Protein AF-A0A3E0MNT2-F1 (afdb_monomer_lite)

Structure (mmCIF, N/CA/C/O backbone):
data_AF-A0A3E0MNT2-F1
#
_entry.id   AF-A0A3E0MNT2-F1
#
loop_
_atom_site.group_PDB
_atom_site.id
_atom_site.type_symbol
_atom_site.label_atom_id
_atom_site.label_alt_id
_atom_site.label_comp_id
_atom_site.label_asym_id
_atom_site.label_entity_id
_atom_site.label_seq_id
_atom_site.pdbx_PDB_ins_code
_atom_site.Cartn_x
_atom_site.Cartn_y
_atom_site.Cartn_z
_atom_site.occupancy
_atom_site.B_iso_or_equiv
_atom_site.auth_seq_id
_atom_site.auth_comp_id
_atom_site.auth_asym_id
_atom_site.auth_atom_id
_atom_site.pdbx_PDB_model_num
ATOM 1 N N . MET A 1 1 ? 9.298 -12.473 -19.528 1.00 62.41 1 MET A N 1
ATOM 2 C CA . MET A 1 1 ? 8.030 -11.810 -19.183 1.00 62.41 1 MET A CA 1
ATOM 3 C C . MET A 1 1 ? 7.905 -11.909 -17.690 1.00 62.41 1 MET A C 1
ATOM 5 O O . MET A 1 1 ? 7.958 -13.021 -17.172 1.00 62.41 1 MET A O 1
ATOM 9 N N . ALA A 1 2 ? 7.901 -10.767 -17.020 1.00 79.88 2 ALA A N 1
ATOM 10 C CA . ALA A 1 2 ? 7.777 -10.727 -15.579 1.00 79.88 2 ALA A CA 1
ATOM 11 C C . ALA A 1 2 ? 6.315 -10.449 -15.237 1.00 79.88 2 ALA A C 1
ATOM 13 O O . ALA A 1 2 ? 5.698 -9.573 -15.831 1.00 79.88 2 ALA A O 1
ATOM 14 N N . MET A 1 3 ? 5.745 -11.264 -14.358 1.00 89.94 3 MET A N 1
ATOM 15 C CA . MET A 1 3 ? 4.333 -11.181 -14.011 1.00 89.94 3 MET A CA 1
ATOM 16 C C . MET A 1 3 ? 4.177 -10.344 -12.747 1.00 89.94 3 MET A C 1
ATOM 18 O O . MET A 1 3 ? 4.876 -10.592 -11.759 1.00 89.94 3 MET A O 1
ATOM 22 N N . LEU A 1 4 ? 3.262 -9.375 -12.783 1.00 93.19 4 LEU A N 1
ATOM 23 C CA . LEU A 1 4 ? 2.926 -8.579 -11.612 1.00 93.19 4 LEU A CA 1
ATOM 24 C C . LEU A 1 4 ? 1.858 -9.271 -10.776 1.00 93.19 4 LEU A C 1
ATOM 26 O O . LEU A 1 4 ? 0.908 -9.879 -11.280 1.00 93.19 4 LEU A O 1
ATOM 30 N N . TYR A 1 5 ? 2.023 -9.130 -9.472 1.00 94.62 5 TYR A N 1
ATOM 31 C CA . TYR A 1 5 ? 1.142 -9.650 -8.451 1.00 94.62 5 TYR A CA 1
ATOM 32 C C . TYR A 1 5 ? 0.730 -8.519 -7.522 1.00 94.62 5 TYR A C 1
ATOM 34 O O . TYR A 1 5 ? 1.517 -7.632 -7.197 1.00 94.62 5 TYR A O 1
ATOM 42 N N . GLN A 1 6 ? -0.508 -8.576 -7.059 1.00 93.56 6 GLN A N 1
ATOM 43 C CA . GLN A 1 6 ? -0.985 -7.755 -5.966 1.00 93.56 6 GLN A CA 1
ATOM 44 C C . GLN A 1 6 ? -0.784 -8.498 -4.648 1.00 93.56 6 GLN A C 1
ATOM 46 O O . GLN A 1 6 ? -1.268 -9.619 -4.478 1.00 93.56 6 GLN A O 1
ATOM 51 N N . ASN A 1 7 ? -0.114 -7.852 -3.700 1.00 94.81 7 ASN A N 1
ATOM 52 C CA . ASN A 1 7 ? -0.031 -8.325 -2.326 1.00 94.81 7 ASN A CA 1
ATOM 53 C C . ASN A 1 7 ? -1.363 -8.044 -1.611 1.00 94.81 7 ASN A C 1
ATOM 55 O O . ASN A 1 7 ? -1.778 -6.893 -1.500 1.00 94.81 7 ASN A O 1
ATOM 59 N N . ARG A 1 8 ? -2.040 -9.077 -1.101 1.00 92.94 8 ARG A N 1
ATOM 60 C CA . ARG A 1 8 ? -3.328 -8.948 -0.392 1.00 92.94 8 ARG A CA 1
ATOM 61 C C . ARG A 1 8 ? -3.218 -8.197 0.932 1.00 92.94 8 ARG A C 1
ATOM 63 O O . ARG A 1 8 ? -4.182 -7.579 1.368 1.00 92.94 8 ARG A O 1
ATOM 70 N N . VAL A 1 9 ? -2.056 -8.252 1.577 1.00 93.38 9 VAL A N 1
ATOM 71 C CA . VAL A 1 9 ? -1.822 -7.665 2.900 1.00 93.38 9 VAL A CA 1
ATOM 72 C C . VAL A 1 9 ? -1.680 -6.148 2.808 1.00 93.38 9 VAL A C 1
ATOM 74 O O . VAL A 1 9 ? -2.239 -5.424 3.632 1.00 93.38 9 VAL A O 1
ATOM 77 N N . THR A 1 10 ? -0.930 -5.667 1.818 1.00 93.75 10 THR A N 1
ATOM 78 C CA . THR A 1 10 ? -0.602 -4.242 1.640 1.00 93.75 10 THR A CA 1
ATOM 79 C C . THR A 1 10 ? -1.415 -3.579 0.533 1.00 93.75 10 THR A C 1
ATOM 81 O O . THR A 1 10 ? -1.604 -2.368 0.525 1.00 93.75 10 THR A O 1
ATOM 84 N N . GLY A 1 11 ? -1.899 -4.359 -0.426 1.00 91.44 11 GLY A N 1
ATOM 85 C CA . GLY A 1 11 ? -2.444 -3.876 -1.685 1.00 91.44 11 GLY A CA 1
ATOM 86 C C . GLY A 1 11 ? -1.371 -3.568 -2.732 1.00 91.44 11 GLY A C 1
ATOM 87 O O . GLY A 1 11 ? -1.726 -3.480 -3.898 1.00 91.44 11 GLY A O 1
ATOM 88 N N . GLY A 1 12 ? -0.089 -3.433 -2.377 1.00 92.81 12 GLY A N 1
ATOM 89 C CA . GLY A 1 12 ? 0.980 -3.037 -3.307 1.00 92.81 12 GLY A CA 1
ATOM 90 C C . GLY A 1 12 ? 1.180 -4.007 -4.479 1.00 92.81 12 GLY A C 1
ATOM 91 O O . GLY A 1 12 ? 0.877 -5.199 -4.373 1.00 92.81 12 GLY A O 1
ATOM 92 N N . LEU A 1 13 ? 1.680 -3.482 -5.602 1.00 93.44 13 LEU A N 1
ATOM 93 C CA . LEU A 1 13 ? 2.072 -4.278 -6.767 1.00 93.44 13 LEU A CA 1
ATOM 94 C C . LEU A 1 13 ? 3.537 -4.688 -6.659 1.00 93.44 13 LEU A C 1
ATOM 96 O O . LEU A 1 13 ? 4.403 -3.860 -6.381 1.00 93.44 13 LEU A O 1
ATOM 100 N N . VAL A 1 14 ? 3.808 -5.959 -6.928 1.00 94.44 14 VAL A N 1
ATOM 101 C CA . VAL A 1 14 ? 5.152 -6.525 -6.897 1.00 94.44 14 VAL A CA 1
ATOM 102 C C . VAL A 1 14 ? 5.375 -7.478 -8.063 1.00 94.44 14 VAL A C 1
ATOM 104 O O . VAL A 1 14 ? 4.453 -8.120 -8.558 1.00 94.44 14 VAL A O 1
ATOM 107 N N . GLU A 1 15 ? 6.622 -7.604 -8.482 1.00 94.38 15 GLU A N 1
ATOM 108 C CA . GLU A 1 15 ? 7.079 -8.588 -9.452 1.00 94.38 15 GLU A CA 1
ATOM 109 C C . GLU A 1 15 ? 7.798 -9.721 -8.719 1.00 94.38 15 GLU A C 1
ATOM 111 O O . GLU A 1 15 ? 8.738 -9.474 -7.962 1.00 94.38 15 GLU A O 1
ATOM 116 N N . VAL A 1 16 ? 7.394 -10.969 -8.956 1.00 93.12 16 VAL A N 1
ATOM 117 C CA . VAL A 1 16 ? 8.085 -12.136 -8.391 1.00 93.12 16 VAL A CA 1
ATOM 118 C C . VAL A 1 16 ? 9.376 -12.383 -9.168 1.00 93.12 16 VAL A C 1
ATOM 120 O O . VAL A 1 16 ? 9.347 -12.586 -10.380 1.00 93.12 16 VAL A O 1
ATOM 123 N N . VAL A 1 17 ? 10.508 -12.408 -8.464 1.00 91.81 17 VAL A N 1
ATOM 124 C CA . VAL A 1 17 ? 11.836 -12.605 -9.068 1.00 91.81 17 VAL A CA 1
ATOM 125 C C . VAL A 1 17 ? 12.416 -13.990 -8.810 1.00 91.81 17 VAL A C 1
ATOM 127 O O . VAL A 1 17 ? 13.100 -14.537 -9.674 1.00 91.81 17 VAL A O 1
ATOM 130 N N . SER A 1 18 ? 12.151 -14.586 -7.647 1.00 91.94 18 SER A N 1
ATOM 131 C CA . SER A 1 18 ? 12.585 -15.952 -7.348 1.00 91.94 18 SER A CA 1
ATOM 132 C C . SER A 1 18 ? 11.779 -16.569 -6.212 1.00 91.94 18 SER A C 1
ATOM 134 O O . SER A 1 18 ? 11.188 -15.867 -5.398 1.00 91.94 18 SER A O 1
ATOM 136 N N . GLN A 1 19 ? 11.814 -17.894 -6.105 1.00 91.38 19 GLN A N 1
ATOM 137 C CA . GLN A 1 19 ? 11.340 -18.602 -4.919 1.00 91.38 19 GLN A CA 1
ATOM 138 C C . GLN A 1 19 ? 12.442 -18.628 -3.848 1.00 91.38 19 GLN A C 1
ATOM 140 O O . GLN A 1 19 ? 13.617 -18.816 -4.173 1.00 91.38 19 GLN A O 1
ATOM 145 N N . HIS A 1 20 ? 12.081 -18.425 -2.582 1.00 86.25 20 HIS A N 1
ATOM 146 C CA . HIS A 1 20 ? 12.997 -18.451 -1.443 1.00 86.25 20 HIS A CA 1
ATOM 147 C C . HIS A 1 20 ? 12.502 -19.445 -0.389 1.00 86.25 20 HIS A C 1
ATOM 149 O O . HIS A 1 20 ? 11.769 -19.089 0.522 1.00 86.25 20 HIS A O 1
ATOM 155 N N . GLY A 1 21 ? 12.917 -20.70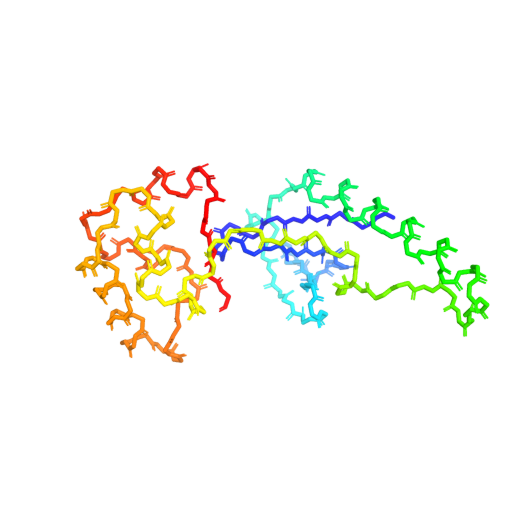5 -0.496 1.00 85.38 21 GLY A N 1
ATOM 156 C CA . GLY A 1 21 ? 12.408 -21.758 0.386 1.00 85.38 21 GLY A CA 1
ATOM 157 C C . GLY A 1 21 ? 10.977 -22.176 0.038 1.00 85.38 21 GLY A C 1
ATOM 158 O O . GLY A 1 21 ? 10.499 -21.951 -1.073 1.00 85.38 21 GLY A O 1
ATOM 159 N N . GLU A 1 22 ? 10.309 -22.845 0.973 1.00 89.44 22 GLU A N 1
ATOM 160 C CA . GLU A 1 22 ? 8.972 -23.399 0.751 1.00 89.44 22 GLU A CA 1
ATOM 161 C C . GLU A 1 22 ? 7.899 -22.324 0.967 1.00 89.44 22 GLU A C 1
ATOM 163 O O . GLU A 1 22 ? 7.806 -21.737 2.042 1.00 89.44 22 GLU A O 1
ATOM 168 N N . GLY A 1 23 ? 7.111 -22.040 -0.073 1.00 89.75 23 GLY A N 1
ATOM 169 C CA . GLY A 1 23 ? 5.963 -21.126 -0.014 1.00 89.75 23 GLY A CA 1
ATOM 170 C C . GLY A 1 23 ? 6.280 -19.629 0.099 1.00 89.75 23 GLY A C 1
ATOM 171 O O . GLY A 1 23 ? 5.350 -18.828 0.129 1.00 89.75 23 GLY A O 1
ATOM 172 N N . ILE A 1 24 ? 7.554 -19.226 0.136 1.00 93.19 24 ILE A N 1
ATOM 173 C CA . ILE A 1 24 ? 7.964 -17.815 0.200 1.00 93.19 24 ILE A CA 1
ATOM 174 C C . ILE A 1 24 ? 8.571 -17.400 -1.140 1.00 93.19 24 ILE A C 1
ATOM 176 O O . ILE A 1 24 ? 9.435 -18.078 -1.701 1.00 93.19 24 ILE A O 1
ATOM 180 N N . LEU A 1 25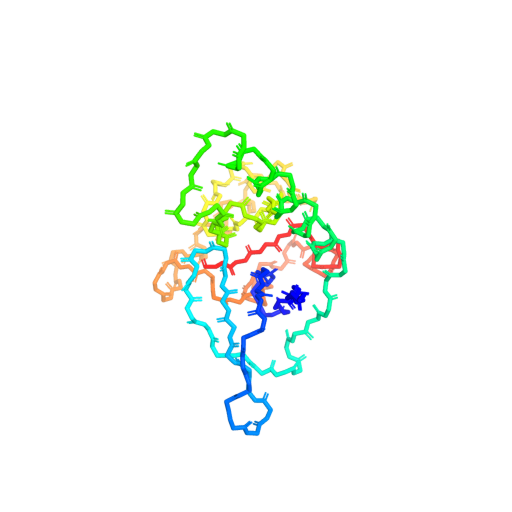 ? 8.136 -16.251 -1.644 1.00 94.44 25 LEU A N 1
ATOM 181 C CA . LEU A 1 25 ? 8.598 -15.650 -2.886 1.00 94.44 25 LEU A CA 1
ATOM 182 C C . LEU A 1 25 ? 9.365 -14.360 -2.594 1.00 94.44 25 LEU A C 1
ATOM 184 O O . LEU A 1 25 ? 8.939 -13.516 -1.804 1.00 94.44 25 LEU A O 1
ATOM 188 N N . MET A 1 26 ? 10.506 -14.207 -3.259 1.00 94.44 26 MET A N 1
ATOM 189 C CA . MET A 1 26 ? 11.241 -12.952 -3.328 1.00 94.44 26 MET A CA 1
ATOM 190 C C . MET A 1 26 ? 10.610 -12.094 -4.420 1.00 94.44 26 MET A C 1
ATOM 192 O O . MET A 1 26 ? 10.497 -12.523 -5.572 1.00 94.44 26 MET A O 1
ATOM 196 N N . CYS A 1 27 ? 10.203 -10.888 -4.047 1.00 93.75 27 CYS A N 1
ATOM 197 C CA . CYS A 1 27 ? 9.474 -9.961 -4.896 1.00 93.75 27 CYS A CA 1
ATOM 198 C C . CYS A 1 27 ? 10.159 -8.588 -4.912 1.00 93.75 27 CYS A C 1
ATOM 200 O O . CYS A 1 27 ? 10.805 -8.212 -3.935 1.00 93.75 27 CYS A O 1
ATOM 202 N N . LEU A 1 28 ? 10.003 -7.846 -6.008 1.00 93.44 28 LEU A N 1
ATOM 203 C CA . LEU A 1 28 ? 10.461 -6.463 -6.158 1.00 93.44 28 LEU A CA 1
ATOM 204 C C . LEU A 1 28 ? 9.275 -5.528 -6.402 1.00 93.44 28 LEU A C 1
ATOM 206 O O . LEU A 1 28 ? 8.371 -5.886 -7.154 1.00 93.44 28 LEU A O 1
ATOM 210 N N . ASP A 1 29 ? 9.289 -4.337 -5.812 1.00 91.19 29 ASP A N 1
ATOM 211 C CA . ASP A 1 29 ? 8.339 -3.269 -6.148 1.00 91.19 29 ASP A CA 1
ATOM 212 C C . ASP A 1 29 ? 8.848 -2.392 -7.316 1.00 91.19 29 ASP A C 1
ATOM 214 O O . ASP A 1 29 ? 9.885 -2.660 -7.934 1.00 91.19 29 ASP A O 1
ATOM 218 N N . ALA A 1 30 ? 8.126 -1.305 -7.605 1.00 88.94 30 ALA A N 1
ATOM 219 C CA . ALA A 1 30 ? 8.518 -0.327 -8.619 1.00 88.94 30 ALA A CA 1
ATOM 220 C C . ALA A 1 30 ? 9.847 0.390 -8.302 1.00 88.94 30 ALA A C 1
ATOM 222 O O . ALA A 1 30 ? 10.492 0.904 -9.214 1.00 88.94 30 ALA A O 1
ATOM 223 N N . ASN A 1 31 ? 10.267 0.448 -7.036 1.00 88.44 31 ASN A N 1
ATOM 224 C CA . ASN A 1 31 ? 11.520 1.071 -6.608 1.00 88.44 31 ASN A CA 1
ATOM 225 C C . ASN A 1 31 ? 12.685 0.075 -6.511 1.00 88.44 31 ASN A C 1
ATOM 227 O O . ASN A 1 31 ? 13.769 0.464 -6.083 1.00 88.44 31 ASN A O 1
ATOM 231 N N . GLU A 1 32 ? 12.479 -1.177 -6.931 1.00 87.31 32 GLU A N 1
ATOM 232 C CA . GLU A 1 32 ? 13.446 -2.272 -6.798 1.00 87.31 32 GLU A CA 1
ATOM 233 C C . GLU A 1 32 ? 13.764 -2.638 -5.336 1.00 87.31 32 GLU A C 1
ATOM 235 O O . GLU A 1 32 ? 14.798 -3.246 -5.046 1.00 87.31 32 GLU A O 1
ATOM 240 N N . GLU A 1 33 ? 12.863 -2.318 -4.405 1.00 90.75 33 GLU A N 1
ATOM 241 C CA . GLU A 1 33 ? 12.946 -2.774 -3.022 1.00 90.75 33 GLU A CA 1
ATOM 242 C C . GLU A 1 33 ? 12.531 -4.247 -2.918 1.00 90.75 33 GLU A C 1
ATOM 244 O O . GLU A 1 33 ? 11.558 -4.691 -3.532 1.00 90.75 33 GLU A O 1
ATOM 249 N N . VAL A 1 34 ? 13.290 -5.023 -2.136 1.00 92.56 34 VAL A N 1
ATOM 250 C CA . VAL A 1 34 ? 13.090 -6.471 -1.983 1.00 92.56 34 VAL A CA 1
ATOM 251 C C . VAL A 1 34 ? 12.115 -6.770 -0.854 1.00 92.56 34 VAL A C 1
ATOM 253 O O . VAL A 1 34 ? 12.340 -6.393 0.296 1.00 92.56 34 VAL A O 1
ATOM 256 N N . PHE A 1 35 ? 11.097 -7.567 -1.167 1.00 92.12 35 PHE A N 1
ATOM 257 C CA . PHE A 1 35 ? 10.128 -8.094 -0.215 1.00 92.12 35 PHE A CA 1
ATOM 258 C C . PHE A 1 35 ? 10.108 -9.622 -0.260 1.00 92.12 35 PHE A C 1
ATOM 260 O O . PHE A 1 35 ? 10.225 -10.229 -1.322 1.00 92.12 35 PHE A O 1
ATOM 267 N N . TYR A 1 36 ? 9.919 -10.246 0.901 1.00 93.75 36 TYR A N 1
ATOM 268 C CA . TYR A 1 36 ? 9.667 -11.681 1.017 1.00 93.75 36 TYR A CA 1
ATOM 269 C C . TYR A 1 36 ? 8.209 -11.870 1.414 1.00 93.75 36 TYR A C 1
ATOM 271 O O . TYR A 1 36 ? 7.800 -11.423 2.486 1.00 93.75 36 TYR A O 1
ATOM 279 N N . ILE A 1 37 ? 7.420 -12.466 0.525 1.00 94.19 37 ILE A N 1
ATOM 280 C CA . ILE A 1 37 ? 5.964 -12.570 0.667 1.00 94.19 37 ILE A CA 1
ATOM 281 C C . ILE A 1 37 ? 5.569 -14.034 0.491 1.00 94.19 37 ILE A C 1
ATOM 283 O O . ILE A 1 37 ? 6.155 -14.736 -0.334 1.00 94.19 37 ILE A O 1
ATOM 287 N N . ASN A 1 38 ? 4.593 -14.505 1.266 1.00 94.88 38 ASN A N 1
ATOM 288 C CA . ASN A 1 38 ? 4.058 -15.846 1.068 1.00 94.88 38 ASN A CA 1
ATOM 289 C C . ASN A 1 38 ? 3.311 -15.913 -0.266 1.00 94.88 38 ASN A C 1
ATOM 291 O O . ASN A 1 38 ? 2.585 -14.991 -0.632 1.00 94.88 38 ASN A O 1
ATOM 295 N N . GLU A 1 39 ? 3.437 -17.028 -0.974 1.00 93.94 39 GLU A N 1
ATOM 296 C CA . GLU A 1 39 ? 2.755 -17.246 -2.251 1.00 93.94 39 GLU A CA 1
ATOM 297 C C . GLU A 1 39 ? 1.226 -17.099 -2.130 1.00 93.94 39 GLU A C 1
ATOM 299 O O . GLU A 1 39 ? 0.584 -16.537 -3.013 1.00 93.94 39 GLU A O 1
ATOM 304 N N . GLU A 1 40 ? 0.644 -17.516 -1.001 1.00 94.81 40 GLU A N 1
ATOM 305 C CA . GLU A 1 40 ? -0.797 -17.406 -0.721 1.00 94.81 40 GLU A CA 1
ATOM 306 C C . GLU A 1 40 ? -1.310 -15.961 -0.585 1.00 94.81 40 GLU A C 1
ATOM 308 O O . GLU A 1 40 ? -2.495 -15.689 -0.814 1.00 94.81 40 GLU A O 1
ATOM 313 N N . ASP A 1 41 ? -0.416 -15.029 -0.248 1.00 94.38 41 ASP A N 1
ATOM 314 C CA . ASP A 1 41 ? -0.719 -13.607 -0.089 1.00 94.38 41 ASP A CA 1
ATOM 315 C C . ASP A 1 41 ? -0.630 -12.845 -1.423 1.00 94.38 41 ASP A C 1
ATOM 317 O O . ASP A 1 41 ? -0.898 -11.641 -1.466 1.00 94.38 41 ASP A O 1
ATOM 321 N N . LEU A 1 42 ? -0.275 -13.520 -2.521 1.00 94.19 42 LEU A N 1
ATOM 322 C CA . LEU A 1 42 ? -0.089 -12.918 -3.838 1.00 94.19 42 LEU A CA 1
ATOM 323 C C . LEU A 1 42 ? -1.217 -13.294 -4.799 1.00 94.19 42 LEU A C 1
ATOM 325 O O . LEU A 1 42 ? -1.634 -14.445 -4.915 1.00 94.19 42 LEU A O 1
ATOM 329 N N . VAL A 1 43 ? -1.715 -12.295 -5.528 1.00 94.06 43 VAL A N 1
ATOM 330 C CA . VAL A 1 43 ? -2.734 -12.477 -6.570 1.00 94.06 43 VAL A CA 1
ATOM 331 C C . VAL A 1 43 ? -2.188 -12.017 -7.909 1.00 94.06 43 VAL A C 1
ATOM 333 O O . VAL A 1 43 ? -1.808 -10.854 -8.015 1.00 94.06 43 VAL A O 1
ATOM 336 N N . PRO A 1 44 ? -2.188 -12.875 -8.942 1.00 94.25 44 PRO A N 1
ATOM 337 C CA . PRO A 1 44 ? -1.977 -12.468 -10.326 1.00 94.25 44 PRO A CA 1
ATOM 338 C C . PRO A 1 44 ? -2.716 -11.180 -10.703 1.00 94.25 44 PRO A C 1
ATOM 340 O O . PRO A 1 44 ? -3.944 -11.134 -10.624 1.00 94.25 44 PRO A O 1
ATOM 343 N N . HIS A 1 45 ? -1.993 -10.159 -11.165 1.00 91.62 45 HIS A N 1
ATOM 344 C CA . HIS A 1 45 ? -2.591 -8.906 -11.623 1.00 91.62 45 HIS A CA 1
ATOM 345 C C . HIS A 1 45 ? -2.333 -8.707 -13.123 1.00 91.62 45 HIS A C 1
ATOM 347 O O . HIS A 1 45 ? -1.370 -8.062 -13.545 1.00 91.62 45 HIS A O 1
ATOM 353 N N . LEU A 1 46 ? -3.221 -9.271 -13.947 1.00 89.81 46 LEU A N 1
ATOM 354 C CA . LEU A 1 46 ? -3.053 -9.321 -15.405 1.00 89.81 46 LEU A CA 1
ATOM 355 C C . LEU A 1 46 ? -3.046 -7.934 -16.055 1.00 89.81 46 LEU A C 1
ATOM 357 O O . LEU A 1 46 ? -2.178 -7.674 -16.879 1.00 89.81 46 LEU A O 1
ATOM 361 N N . ASP A 1 47 ? -3.937 -7.029 -15.645 1.00 88.81 47 ASP A N 1
ATOM 362 C CA . ASP A 1 47 ? -4.030 -5.695 -16.262 1.00 88.81 47 ASP A CA 1
ATOM 363 C C . ASP A 1 47 ? -2.730 -4.895 -16.082 1.00 88.81 47 ASP A C 1
ATOM 365 O O . ASP A 1 47 ? -2.150 -4.403 -17.048 1.00 88.81 47 ASP A O 1
ATOM 369 N N . ALA A 1 48 ? -2.218 -4.857 -14.848 1.00 89.44 48 ALA A N 1
ATOM 370 C CA . ALA A 1 48 ? -0.919 -4.288 -14.503 1.00 89.44 48 ALA A CA 1
ATOM 371 C C . ALA A 1 48 ? 0.237 -4.946 -15.278 1.00 89.44 48 ALA A C 1
ATOM 373 O O . ALA A 1 48 ? 1.139 -4.249 -15.735 1.00 89.44 48 ALA A O 1
ATOM 374 N N . THR A 1 49 ? 0.201 -6.271 -15.458 1.00 89.94 49 THR A N 1
ATOM 375 C CA . THR A 1 49 ? 1.224 -7.004 -16.224 1.00 89.94 49 THR A CA 1
ATOM 376 C C . THR A 1 49 ? 1.229 -6.571 -17.693 1.00 89.94 49 THR A C 1
ATOM 378 O O . THR A 1 49 ? 2.277 -6.227 -18.231 1.00 89.94 49 THR A O 1
ATOM 381 N N . VAL A 1 50 ? 0.056 -6.506 -18.332 1.00 90.50 50 VAL A N 1
ATOM 382 C CA . VAL A 1 50 ? -0.080 -6.061 -19.731 1.00 90.50 50 VAL A CA 1
ATOM 383 C C . VAL A 1 50 ? 0.379 -4.610 -19.898 1.00 90.50 50 VAL A C 1
ATOM 385 O O . VAL A 1 50 ? 1.019 -4.260 -20.892 1.00 90.50 50 VAL A O 1
ATOM 388 N N . GLU A 1 51 ? 0.076 -3.746 -18.929 1.00 89.56 51 GLU A N 1
ATOM 389 C CA . GLU A 1 51 ? 0.533 -2.360 -18.958 1.00 89.56 51 GLU A CA 1
ATOM 390 C C . GLU A 1 51 ? 2.053 -2.236 -18.789 1.00 89.56 51 GLU A C 1
ATOM 392 O O . GLU A 1 51 ? 2.672 -1.458 -19.521 1.00 89.56 51 GLU A O 1
ATOM 397 N N . GLN A 1 52 ? 2.664 -3.031 -17.903 1.00 90.00 52 GLN A N 1
ATOM 398 C CA . GLN A 1 52 ? 4.118 -3.069 -17.750 1.00 90.00 52 GLN A CA 1
ATOM 399 C C . GLN A 1 52 ? 4.805 -3.478 -19.054 1.00 90.00 52 GLN A C 1
ATOM 401 O O . GLN A 1 52 ? 5.743 -2.812 -19.490 1.00 90.00 52 GLN A O 1
ATOM 406 N N . GLU A 1 53 ? 4.310 -4.528 -19.710 1.00 89.31 53 GLU A N 1
ATOM 407 C CA . GLU A 1 53 ? 4.842 -4.992 -20.994 1.00 89.31 53 GLU A CA 1
ATOM 408 C C . GLU A 1 53 ? 4.743 -3.904 -22.069 1.00 89.31 53 GLU A C 1
ATOM 410 O O . GLU A 1 53 ? 5.703 -3.642 -22.798 1.00 89.31 53 GLU A O 1
ATOM 415 N N . ARG A 1 54 ? 3.601 -3.210 -22.141 1.00 89.81 54 ARG A N 1
ATOM 416 C CA . ARG A 1 54 ? 3.411 -2.092 -23.073 1.00 89.81 54 ARG A CA 1
ATOM 417 C C . ARG A 1 54 ? 4.408 -0.963 -22.810 1.00 89.81 54 ARG A C 1
ATOM 419 O O . ARG A 1 54 ? 4.963 -0.411 -23.763 1.00 89.81 54 ARG A O 1
ATOM 426 N N . ASN A 1 55 ? 4.628 -0.611 -21.544 1.00 90.12 55 ASN A N 1
ATOM 427 C CA . ASN A 1 55 ? 5.604 0.406 -21.162 1.00 90.12 55 ASN A CA 1
ATOM 428 C C . ASN A 1 55 ? 7.022 -0.039 -21.539 1.00 90.12 55 ASN A C 1
ATOM 430 O O . ASN A 1 55 ? 7.739 0.718 -22.188 1.00 90.12 55 ASN A O 1
ATOM 434 N N . GLU A 1 56 ? 7.409 -1.275 -21.221 1.00 87.81 56 GLU A N 1
ATOM 435 C CA . GLU A 1 56 ? 8.731 -1.816 -21.547 1.00 87.81 56 GLU A CA 1
ATOM 436 C C . GLU A 1 56 ? 9.022 -1.757 -23.049 1.00 87.81 56 GLU A C 1
ATOM 438 O O . GLU A 1 56 ? 10.089 -1.281 -23.443 1.00 87.81 56 GLU A O 1
ATOM 443 N N . VAL A 1 57 ? 8.070 -2.170 -23.893 1.00 88.81 57 VAL A N 1
ATOM 444 C CA . VAL A 1 57 ? 8.217 -2.109 -25.355 1.00 88.81 57 VAL A CA 1
ATOM 445 C C . VAL A 1 57 ? 8.422 -0.668 -25.815 1.00 88.81 57 VAL A C 1
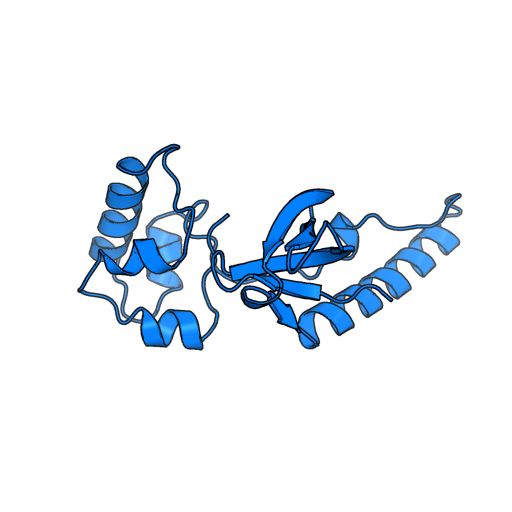ATOM 447 O O . VAL A 1 57 ? 9.424 -0.379 -26.470 1.00 88.81 57 VAL A O 1
ATOM 450 N N . ARG A 1 58 ? 7.524 0.243 -25.420 1.00 91.12 58 ARG A N 1
ATOM 451 C CA . ARG A 1 58 ? 7.573 1.650 -25.838 1.00 91.12 58 ARG A CA 1
ATOM 452 C C . ARG A 1 58 ? 8.880 2.325 -25.417 1.00 91.12 58 ARG A C 1
ATOM 454 O O . ARG A 1 58 ? 9.565 2.904 -26.251 1.00 91.12 58 ARG A O 1
ATOM 461 N N . LEU A 1 59 ? 9.256 2.221 -24.140 1.00 88.00 59 LEU A N 1
ATOM 462 C CA . LEU A 1 59 ? 10.480 2.852 -23.641 1.00 88.00 59 LEU A CA 1
ATOM 463 C C . LEU A 1 59 ? 11.741 2.236 -24.257 1.00 88.00 59 LEU A C 1
ATOM 465 O O . LEU A 1 59 ? 12.714 2.941 -24.506 1.00 88.00 59 LEU A O 1
ATOM 469 N N . THR A 1 60 ? 11.741 0.929 -24.527 1.00 86.81 60 THR A N 1
ATOM 470 C CA . THR A 1 60 ? 12.869 0.278 -25.205 1.00 86.81 60 THR A CA 1
ATOM 471 C C . THR A 1 60 ? 13.049 0.807 -26.630 1.00 86.81 60 THR A C 1
ATOM 473 O O . THR A 1 60 ? 14.184 0.960 -27.085 1.00 86.81 60 THR A O 1
ATOM 476 N N . GLU A 1 61 ? 11.960 1.071 -27.355 1.00 88.94 61 GLU A N 1
ATOM 477 C CA . GLU A 1 61 ? 12.003 1.675 -28.692 1.00 88.94 61 GLU A CA 1
ATOM 478 C C . GLU A 1 61 ? 12.505 3.122 -28.650 1.00 88.94 61 GLU A C 1
ATOM 480 O O . GLU A 1 61 ? 13.413 3.463 -29.414 1.00 88.94 61 GLU A O 1
ATOM 485 N N . ASP A 1 62 ? 12.005 3.922 -27.706 1.00 88.31 62 ASP A N 1
ATOM 486 C CA . ASP A 1 62 ? 12.434 5.310 -27.495 1.00 88.31 62 ASP A CA 1
ATOM 487 C C . ASP A 1 62 ? 13.947 5.377 -27.184 1.00 88.31 62 ASP A C 1
ATOM 489 O O . ASP A 1 62 ? 14.708 6.057 -27.875 1.00 88.31 62 ASP A O 1
ATOM 493 N N . LEU A 1 63 ? 14.431 4.564 -26.236 1.00 88.00 63 LEU A N 1
ATOM 494 C CA . LEU A 1 63 ? 15.853 4.492 -25.867 1.00 88.00 63 LEU A CA 1
ATOM 495 C C . LEU A 1 63 ? 16.752 4.037 -27.027 1.00 88.00 63 LEU A C 1
ATOM 497 O O . LEU A 1 63 ? 17.894 4.490 -27.157 1.00 88.00 63 LEU A O 1
ATOM 501 N N . LYS A 1 64 ? 16.263 3.129 -27.883 1.00 88.25 64 LYS A N 1
ATOM 502 C CA . LYS A 1 64 ? 16.987 2.715 -29.096 1.00 88.25 64 LYS A CA 1
ATOM 503 C C . LYS A 1 64 ? 17.087 3.860 -30.099 1.00 88.25 64 LYS A C 1
ATOM 505 O O . LYS A 1 64 ? 18.151 4.024 -30.695 1.00 88.25 64 LYS A O 1
ATOM 510 N N . ALA A 1 65 ? 16.015 4.632 -30.282 1.00 89.25 65 ALA A N 1
ATOM 511 C CA . ALA A 1 65 ? 16.002 5.792 -31.169 1.00 89.25 65 ALA A CA 1
ATOM 512 C C . ALA A 1 65 ? 16.957 6.897 -30.683 1.00 89.25 65 ALA A C 1
ATOM 514 O O . ALA A 1 65 ? 17.637 7.523 -31.494 1.00 89.25 65 ALA A O 1
ATOM 515 N N . GLU A 1 66 ? 17.080 7.071 -29.366 1.00 88.56 66 GLU A N 1
ATOM 516 C CA . GLU A 1 66 ? 18.018 8.005 -28.725 1.00 88.56 66 GLU A CA 1
ATOM 517 C C . GLU A 1 66 ? 19.474 7.501 -28.695 1.00 88.56 66 GLU A C 1
ATOM 519 O O . GLU A 1 66 ? 20.395 8.242 -28.346 1.00 88.56 66 GLU A O 1
ATOM 524 N N . GLY A 1 67 ? 19.717 6.248 -29.092 1.00 86.00 67 GLY A N 1
ATOM 525 C CA . GLY A 1 67 ? 21.056 5.665 -29.183 1.00 86.00 67 GLY A CA 1
ATOM 526 C C . GLY A 1 67 ? 21.636 5.151 -27.859 1.00 86.00 67 GLY A C 1
ATOM 527 O O . GLY A 1 67 ? 22.850 4.928 -27.782 1.00 86.00 67 GLY A O 1
ATOM 528 N N . ALA A 1 68 ? 20.810 4.926 -26.831 1.00 82.25 68 ALA A N 1
ATOM 529 C CA . ALA A 1 68 ? 21.242 4.404 -25.534 1.00 82.25 68 ALA A CA 1
ATOM 530 C C . ALA A 1 68 ? 21.804 2.967 -25.628 1.00 82.25 68 ALA A C 1
ATOM 532 O O . ALA A 1 68 ? 21.312 2.122 -26.383 1.00 82.25 68 ALA A O 1
ATOM 533 N N . LYS A 1 69 ? 22.845 2.660 -24.836 1.00 80.38 69 LYS A N 1
ATOM 534 C CA . LYS A 1 69 ? 23.467 1.323 -24.758 1.00 80.38 69 LYS A CA 1
ATOM 535 C C . LYS A 1 69 ? 23.827 0.959 -23.304 1.00 80.38 69 LYS A C 1
ATOM 537 O O . LYS A 1 69 ? 24.752 1.566 -22.771 1.00 80.38 69 LYS A O 1
ATOM 542 N N . PRO A 1 70 ? 23.189 -0.057 -22.689 1.00 75.69 70 PRO A N 1
ATOM 543 C CA . PRO A 1 70 ? 22.057 -0.829 -23.205 1.00 75.69 70 PRO A CA 1
ATOM 544 C C . PRO A 1 70 ? 20.758 -0.007 -23.196 1.00 75.69 70 PRO A C 1
ATOM 546 O O . PRO A 1 70 ? 20.482 0.714 -22.246 1.00 75.69 70 PRO A O 1
ATOM 549 N N . ALA A 1 71 ? 19.935 -0.155 -24.233 1.00 78.62 71 ALA A N 1
ATOM 550 C CA . ALA A 1 71 ? 18.587 0.412 -24.276 1.00 78.62 71 ALA A CA 1
ATOM 551 C C . ALA A 1 71 ? 17.624 -0.474 -23.470 1.00 78.62 71 ALA A C 1
ATOM 553 O O . ALA A 1 71 ? 16.866 -1.252 -24.049 1.00 78.62 71 ALA A O 1
ATOM 554 N N . LYS A 1 72 ? 17.729 -0.439 -22.138 1.00 82.25 72 LYS A N 1
ATOM 555 C CA . LYS A 1 72 ? 16.806 -1.133 -21.233 1.00 82.25 72 LYS A CA 1
ATOM 556 C C . LYS A 1 72 ? 16.236 -0.143 -20.217 1.00 82.25 72 LYS A C 1
ATOM 558 O O . LYS A 1 72 ? 17.037 0.458 -19.501 1.00 82.25 72 LYS A O 1
ATOM 563 N N . PRO A 1 73 ? 14.905 0.014 -20.148 1.00 82.06 73 PRO A N 1
ATOM 564 C CA . PRO A 1 73 ? 14.278 0.823 -19.116 1.00 82.06 73 PRO A CA 1
ATOM 565 C C . PRO A 1 73 ? 14.388 0.142 -17.748 1.00 82.06 73 PRO A C 1
ATOM 567 O O . PRO A 1 73 ? 14.537 -1.079 -17.645 1.00 82.06 73 PRO A O 1
ATOM 570 N N . THR A 1 74 ? 14.317 0.940 -16.691 1.00 84.88 74 THR A N 1
ATOM 571 C CA . THR A 1 74 ? 14.301 0.457 -15.306 1.00 84.88 74 THR A CA 1
ATOM 572 C C . THR A 1 74 ? 12.912 -0.049 -14.906 1.00 84.88 74 THR A C 1
ATOM 574 O O . THR A 1 74 ? 11.899 0.274 -15.535 1.00 84.88 74 THR A O 1
ATOM 577 N N . LYS A 1 75 ? 12.825 -0.825 -13.817 1.00 81.69 75 LYS A N 1
ATOM 578 C CA . LYS A 1 75 ? 11.530 -1.280 -13.275 1.00 81.69 75 LYS A CA 1
ATOM 579 C C . LYS A 1 75 ? 10.618 -0.114 -12.915 1.00 81.69 75 LYS A C 1
ATOM 581 O O . LYS A 1 75 ? 9.446 -0.119 -13.268 1.00 81.69 75 LYS A O 1
ATOM 586 N N . LYS A 1 76 ? 11.189 0.935 -12.331 1.00 83.56 76 LYS A N 1
ATOM 587 C CA . LYS A 1 76 ? 10.480 2.169 -11.990 1.00 83.56 76 LYS A CA 1
ATOM 588 C C . LYS A 1 76 ? 9.781 2.831 -13.175 1.00 83.56 76 LYS A C 1
ATOM 590 O O . LYS A 1 76 ? 8.734 3.442 -13.003 1.00 83.56 76 LYS A O 1
ATOM 595 N N . GLU A 1 77 ? 10.363 2.726 -14.365 1.00 84.62 77 GLU A N 1
ATOM 596 C CA . GLU A 1 77 ? 9.816 3.324 -15.586 1.00 84.62 77 GLU A CA 1
ATOM 597 C C . GLU A 1 77 ? 8.817 2.413 -16.306 1.00 84.62 77 GLU A C 1
ATOM 599 O O . GLU A 1 77 ? 8.013 2.888 -17.108 1.00 84.62 77 GLU A O 1
ATOM 604 N N . THR A 1 78 ? 8.881 1.106 -16.049 1.00 87.62 78 THR A N 1
ATOM 605 C CA . THR A 1 78 ? 8.019 0.116 -16.703 1.00 87.62 78 THR A CA 1
ATOM 606 C C . THR A 1 78 ? 6.789 -0.218 -15.877 1.00 87.62 78 THR A C 1
ATOM 608 O O . THR A 1 78 ? 5.729 -0.424 -16.465 1.00 87.62 78 THR A O 1
ATOM 611 N N . PHE A 1 79 ? 6.889 -0.231 -14.544 1.00 89.62 79 PHE A N 1
ATOM 612 C CA . PHE A 1 79 ? 5.756 -0.504 -13.664 1.00 89.62 79 PHE A CA 1
ATOM 613 C C . PHE A 1 79 ? 4.577 0.435 -13.970 1.00 89.62 79 PHE A C 1
ATOM 615 O O . PHE A 1 79 ? 4.776 1.631 -14.210 1.00 89.62 79 PHE A O 1
ATOM 622 N N . PRO A 1 80 ? 3.339 -0.085 -13.967 1.00 88.81 80 PRO A N 1
ATOM 623 C CA . PRO A 1 80 ? 2.158 0.736 -14.172 1.00 88.81 80 PRO A CA 1
ATOM 624 C C . PRO A 1 80 ? 2.010 1.754 -13.042 1.00 88.81 80 PRO A C 1
ATOM 626 O O . PRO A 1 80 ? 2.372 1.501 -11.890 1.00 88.81 80 PRO A O 1
ATOM 629 N N . ILE A 1 81 ? 1.447 2.915 -13.375 1.00 85.50 81 ILE A N 1
ATOM 630 C CA . ILE A 1 81 ? 1.158 3.942 -12.378 1.00 85.50 81 ILE A CA 1
ATOM 631 C C . ILE A 1 81 ? 0.013 3.438 -11.506 1.00 85.50 81 ILE A C 1
ATOM 633 O O . ILE A 1 81 ? -1.125 3.316 -11.956 1.00 85.50 81 ILE A O 1
ATOM 637 N N . ASP A 1 82 ? 0.314 3.187 -10.238 1.00 84.56 82 ASP A N 1
ATOM 638 C CA . ASP A 1 82 ? -0.704 2.823 -9.267 1.00 84.56 82 ASP A CA 1
ATOM 639 C C . ASP A 1 82 ? -1.550 4.050 -8.904 1.00 84.56 82 ASP A C 1
ATOM 641 O O . ASP A 1 82 ? -1.090 4.977 -8.234 1.00 84.56 82 ASP A O 1
ATOM 645 N N . THR A 1 83 ? -2.793 4.061 -9.381 1.00 87.12 83 THR A N 1
ATOM 646 C CA . THR A 1 83 ? -3.744 5.164 -9.181 1.00 87.12 83 THR A CA 1
ATOM 647 C C . THR A 1 83 ? -4.491 5.083 -7.850 1.00 87.12 83 THR A C 1
ATOM 649 O O . THR A 1 83 ? -5.210 6.019 -7.492 1.00 87.12 83 THR A O 1
ATOM 652 N N . ARG A 1 84 ? -4.314 3.992 -7.094 1.00 91.69 84 ARG A N 1
ATOM 653 C CA . ARG A 1 84 ? -4.964 3.782 -5.799 1.00 91.69 84 ARG A CA 1
ATOM 654 C C . ARG A 1 84 ? -4.380 4.701 -4.741 1.00 91.69 84 ARG A C 1
ATOM 656 O O . ARG A 1 84 ? -3.199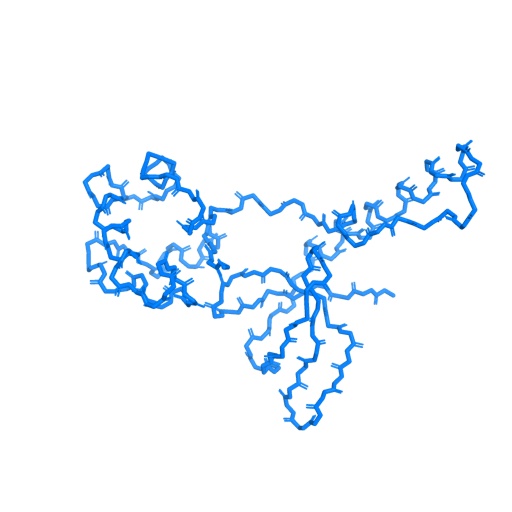 5.059 -4.760 1.00 91.69 84 ARG A O 1
ATOM 663 N N . VAL A 1 85 ? -5.199 5.041 -3.753 1.00 94.31 85 VAL A N 1
ATOM 664 C CA . VAL A 1 85 ? -4.763 5.913 -2.664 1.00 94.31 85 VAL A CA 1
ATOM 665 C C . VAL A 1 85 ? -3.857 5.148 -1.710 1.00 94.31 85 VAL A C 1
ATOM 667 O O . VAL A 1 85 ? -4.296 4.233 -1.012 1.00 94.31 85 VAL A O 1
ATOM 670 N N . ASN A 1 86 ? -2.592 5.568 -1.632 1.00 94.75 86 ASN A N 1
ATOM 671 C CA . ASN A 1 86 ? -1.706 5.154 -0.550 1.00 94.75 86 ASN A CA 1
ATOM 672 C C . ASN A 1 86 ? -2.077 5.918 0.727 1.00 94.75 86 ASN A C 1
ATOM 674 O O . ASN A 1 86 ? -1.784 7.110 0.851 1.00 94.75 86 ASN A O 1
ATOM 678 N N . ILE A 1 87 ? -2.702 5.232 1.686 1.00 96.69 87 ILE A N 1
ATOM 679 C CA . ILE A 1 87 ? -3.190 5.846 2.930 1.00 96.69 87 ILE A CA 1
ATOM 680 C C . ILE A 1 87 ? -2.048 6.448 3.762 1.00 96.69 87 ILE A C 1
ATOM 682 O O . ILE A 1 87 ? -2.231 7.488 4.401 1.00 96.69 87 ILE A O 1
ATOM 686 N N . ASN A 1 88 ? -0.856 5.844 3.722 1.00 95.88 88 ASN A N 1
ATOM 687 C CA . ASN A 1 88 ? 0.289 6.322 4.494 1.00 95.88 88 ASN A CA 1
ATOM 688 C C . ASN A 1 88 ? 0.792 7.679 3.988 1.00 95.88 88 ASN A C 1
ATOM 690 O O . ASN A 1 88 ? 1.143 8.543 4.796 1.00 95.88 88 ASN A O 1
ATOM 694 N N . MET A 1 89 ? 0.766 7.886 2.668 1.00 94.94 89 MET A N 1
ATOM 695 C CA . MET A 1 89 ? 1.245 9.109 2.013 1.00 94.94 89 MET A CA 1
ATOM 696 C C . MET A 1 89 ? 0.153 10.170 1.831 1.00 94.94 89 MET A C 1
ATOM 698 O O . MET A 1 89 ? 0.449 11.363 1.786 1.00 94.94 89 MET A O 1
ATOM 702 N N . ALA A 1 90 ? -1.109 9.758 1.721 1.00 96.62 90 ALA A N 1
ATOM 703 C CA . ALA A 1 90 ? -2.215 10.669 1.477 1.00 96.62 90 ALA A CA 1
ATOM 704 C C . ALA A 1 90 ? -2.515 11.563 2.692 1.00 96.62 90 ALA A C 1
ATOM 706 O O . ALA A 1 90 ? -2.434 11.163 3.861 1.00 96.62 90 ALA A O 1
ATOM 707 N N . SER A 1 91 ? -2.914 12.800 2.400 1.00 97.25 91 SER A N 1
ATOM 708 C CA . SER A 1 91 ? -3.503 13.707 3.384 1.00 97.25 91 SER A CA 1
ATOM 709 C C . SER A 1 91 ? -4.932 13.287 3.741 1.00 97.25 91 SER A C 1
ATOM 711 O O . SER A 1 91 ? -5.627 12.653 2.947 1.00 97.25 91 SER A O 1
ATOM 713 N N . ALA A 1 92 ? -5.432 13.727 4.900 1.00 97.56 92 ALA A N 1
ATOM 714 C CA . ALA A 1 92 ? -6.823 13.479 5.296 1.00 97.56 92 ALA A CA 1
ATOM 715 C C . ALA A 1 92 ? -7.840 14.001 4.260 1.00 97.56 92 ALA A C 1
ATOM 717 O O . ALA A 1 92 ? -8.904 13.416 4.086 1.00 97.56 92 ALA A O 1
ATOM 718 N N . ARG A 1 93 ? -7.520 15.090 3.546 1.00 97.25 93 ARG A N 1
ATOM 719 C CA . ARG A 1 93 ? -8.395 15.612 2.489 1.00 97.25 93 ARG A CA 1
ATOM 720 C C . ARG A 1 93 ? -8.449 14.665 1.291 1.00 97.25 93 ARG A C 1
ATOM 722 O O . ARG A 1 93 ? -9.541 14.332 0.857 1.00 97.25 93 ARG A O 1
ATOM 729 N N . GLN A 1 94 ? -7.293 14.197 0.821 1.00 97.44 94 GLN A N 1
ATOM 730 C CA . GLN A 1 94 ? -7.214 13.234 -0.282 1.00 97.44 94 GLN A CA 1
ATOM 731 C C . GLN A 1 94 ? -7.917 11.917 0.063 1.00 97.44 94 GLN A C 1
ATOM 733 O O . GLN A 1 94 ? -8.631 11.380 -0.772 1.00 97.44 94 GLN A O 1
ATOM 738 N N . ILE A 1 95 ? -7.771 11.431 1.301 1.00 97.25 95 ILE A N 1
ATOM 739 C CA . ILE A 1 95 ? -8.478 10.233 1.775 1.00 97.25 95 ILE A CA 1
ATOM 740 C C . ILE A 1 95 ? -9.997 10.453 1.732 1.00 97.25 95 ILE A C 1
ATOM 742 O O . ILE A 1 95 ? -10.719 9.619 1.199 1.00 97.25 95 ILE A O 1
ATOM 746 N N . ALA A 1 96 ? -10.491 11.580 2.253 1.00 97.06 96 ALA A N 1
ATOM 747 C CA . ALA A 1 96 ? -11.926 11.874 2.253 1.00 97.06 96 ALA A CA 1
ATOM 748 C C . ALA A 1 96 ? -12.515 12.065 0.845 1.00 97.06 96 ALA A C 1
ATOM 750 O O . ALA A 1 96 ? -13.690 11.793 0.629 1.00 97.06 96 ALA A O 1
ATOM 751 N N . ASP A 1 97 ? -11.718 12.564 -0.100 1.00 96.25 97 ASP A N 1
ATOM 752 C CA . ASP A 1 97 ? -12.170 12.787 -1.476 1.00 96.25 97 ASP A CA 1
ATOM 753 C C . ASP A 1 97 ? -12.194 11.490 -2.299 1.00 96.25 97 ASP A C 1
ATOM 755 O O . ASP A 1 97 ? -12.955 11.395 -3.259 1.00 96.25 97 ASP A O 1
ATOM 759 N N . ALA A 1 98 ? -11.380 10.499 -1.930 1.00 95.00 98 ALA A N 1
ATOM 760 C CA . ALA A 1 98 ? -11.228 9.261 -2.686 1.00 95.00 98 ALA A CA 1
ATOM 761 C C . ALA A 1 98 ? -12.019 8.073 -2.125 1.00 95.00 98 ALA A C 1
ATOM 763 O O . ALA A 1 98 ? -12.443 7.219 -2.899 1.00 95.00 98 ALA A O 1
ATOM 764 N N . LEU A 1 99 ? -12.194 7.978 -0.802 1.00 95.25 99 LEU A N 1
ATOM 765 C CA . LEU A 1 99 ? -12.834 6.816 -0.185 1.00 95.25 99 LEU A CA 1
ATOM 766 C C . LEU A 1 99 ? -14.353 7.042 -0.051 1.00 95.25 99 LEU A C 1
ATOM 768 O O . LEU A 1 99 ? -14.774 7.975 0.645 1.00 95.25 99 LEU A O 1
ATOM 772 N N . PRO A 1 100 ? -15.197 6.179 -0.648 1.00 93.31 100 PRO A N 1
ATOM 773 C CA . PRO A 1 100 ? -16.643 6.291 -0.528 1.00 93.31 100 PRO A CA 1
ATOM 774 C C . PRO A 1 100 ? -17.073 6.157 0.940 1.00 93.31 100 PRO A C 1
ATOM 776 O O . PRO A 1 100 ? -16.543 5.354 1.705 1.00 93.31 100 PRO A O 1
ATOM 779 N N . GLY A 1 101 ? -18.012 7.003 1.369 1.00 91.44 101 GLY A N 1
ATOM 780 C CA . GLY A 1 101 ? -18.505 7.018 2.752 1.00 91.44 101 GLY A CA 1
ATOM 781 C C . GLY A 1 101 ? -17.538 7.606 3.795 1.00 91.44 101 GLY A C 1
ATOM 782 O O . GLY A 1 101 ? -17.922 7.758 4.958 1.00 91.44 101 GLY A O 1
ATOM 783 N N . VAL A 1 102 ? -16.318 8.006 3.415 1.00 96.00 102 VAL A N 1
ATOM 784 C CA . VAL A 1 102 ? -15.332 8.594 4.333 1.00 96.00 102 VAL A CA 1
ATOM 785 C C . VAL A 1 102 ? -15.371 10.119 4.267 1.00 96.00 102 VAL A C 1
ATOM 787 O O . VAL A 1 102 ? -14.837 10.753 3.368 1.00 96.00 102 VAL A O 1
ATOM 790 N N . GLY A 1 103 ? -15.973 10.748 5.277 1.00 96.19 103 GLY A N 1
ATOM 791 C CA . GLY A 1 103 ? -15.917 12.203 5.440 1.00 96.19 103 GLY A CA 1
ATOM 792 C C . GLY A 1 103 ? -14.598 12.694 6.053 1.00 96.19 103 GLY A C 1
ATOM 793 O O . GLY A 1 103 ? -13.848 11.933 6.664 1.00 96.19 103 GLY A O 1
ATOM 794 N N . LEU A 1 104 ? -14.359 14.011 6.005 1.00 97.19 104 LEU A N 1
ATOM 795 C CA . LEU A 1 104 ? -13.127 14.633 6.521 1.00 97.19 104 LEU A CA 1
ATOM 796 C C . LEU A 1 104 ? -12.853 14.340 8.006 1.00 97.19 104 LEU A C 1
ATOM 798 O O . LEU A 1 104 ? -11.700 14.289 8.421 1.00 97.19 104 LEU A O 1
ATOM 802 N N . LYS A 1 105 ? -13.898 14.156 8.823 1.00 96.88 105 LYS A N 1
ATOM 803 C CA . LYS A 1 105 ? -13.738 13.747 10.226 1.00 96.88 105 LYS A CA 1
ATOM 804 C C . LYS A 1 105 ? -13.122 12.349 10.322 1.00 96.88 105 LYS A C 1
ATOM 806 O O . LYS A 1 105 ? -12.083 12.197 10.944 1.00 96.88 105 LYS A O 1
ATOM 811 N N . THR A 1 106 ? -13.717 11.371 9.646 1.00 97.38 106 THR A N 1
ATOM 812 C CA . THR A 1 106 ? -13.229 9.989 9.635 1.00 97.38 106 THR A CA 1
ATOM 813 C C . THR A 1 106 ? -11.842 9.884 8.999 1.00 97.38 106 THR A C 1
ATOM 815 O O . THR A 1 106 ? -11.001 9.140 9.484 1.00 97.38 106 THR A O 1
ATOM 818 N N . ALA A 1 107 ? -11.554 10.675 7.963 1.00 97.69 107 ALA A N 1
ATOM 819 C CA . ALA A 1 107 ? -10.218 10.727 7.379 1.00 97.69 107 ALA A CA 1
ATOM 820 C C . ALA A 1 107 ? -9.149 11.273 8.342 1.00 97.69 107 ALA A C 1
ATOM 822 O O . ALA A 1 107 ? -8.000 10.843 8.280 1.00 97.69 107 ALA A O 1
ATOM 823 N N . ARG A 1 108 ? -9.510 12.192 9.250 1.00 97.50 108 ARG A N 1
ATOM 824 C CA . ARG A 1 108 ? -8.617 12.597 10.347 1.00 97.50 108 ARG A CA 1
ATOM 825 C C . ARG A 1 108 ? -8.428 11.467 11.348 1.00 97.50 108 ARG A C 1
ATOM 827 O O . ARG A 1 108 ? -7.286 11.179 11.667 1.00 97.50 108 ARG A O 1
ATOM 834 N N . ASP A 1 109 ? -9.499 10.767 11.725 1.00 97.31 109 ASP A N 1
ATOM 835 C CA . ASP A 1 109 ? -9.403 9.599 12.610 1.00 97.31 109 ASP A CA 1
ATOM 836 C C . ASP A 1 109 ? -8.455 8.520 12.024 1.00 97.31 109 ASP A C 1
ATOM 838 O O . ASP A 1 109 ? -7.695 7.900 12.765 1.00 97.31 109 ASP A O 1
ATOM 842 N N . ILE A 1 110 ? -8.433 8.334 10.692 1.00 97.19 110 ILE A N 1
ATOM 843 C CA . ILE A 1 110 ? -7.462 7.465 9.990 1.00 97.19 110 ILE A CA 1
ATOM 844 C C . ILE A 1 110 ? -6.020 7.941 10.204 1.00 97.19 110 ILE A C 1
ATOM 846 O O . ILE A 1 110 ? -5.154 7.131 10.538 1.00 97.19 110 ILE A O 1
ATOM 850 N N . LYS A 1 111 ? -5.744 9.238 10.023 1.00 97.50 111 LYS A N 1
ATOM 851 C CA . LYS A 1 111 ? -4.394 9.789 10.232 1.00 97.50 111 LYS A CA 1
ATOM 852 C C . LYS A 1 111 ? -3.988 9.757 11.705 1.00 97.50 111 LYS A C 1
ATOM 854 O O . LYS A 1 111 ? -2.843 9.439 11.997 1.00 97.50 111 LYS A O 1
ATOM 859 N N . ASP A 1 112 ? -4.912 10.011 12.623 1.00 97.00 112 ASP A N 1
ATOM 860 C CA . ASP A 1 112 ? -4.648 9.936 14.060 1.00 97.00 112 ASP A CA 1
ATOM 861 C C . ASP A 1 112 ? -4.301 8.502 14.473 1.00 97.00 112 ASP A C 1
ATOM 863 O O . ASP A 1 112 ? -3.323 8.284 15.182 1.00 97.00 112 ASP A O 1
ATOM 867 N N . LEU A 1 113 ? -5.035 7.507 13.963 1.00 96.88 113 LEU A N 1
ATOM 868 C CA . LEU A 1 113 ? -4.695 6.099 14.150 1.00 96.88 113 LEU A CA 1
ATOM 869 C C . LEU A 1 113 ? -3.308 5.777 13.591 1.00 96.88 113 LEU A C 1
ATOM 871 O O . LEU A 1 113 ? -2.532 5.108 14.271 1.00 96.88 113 LEU A O 1
ATOM 875 N N . GLN A 1 114 ? -2.983 6.262 12.390 1.00 96.75 114 GLN A N 1
ATOM 876 C CA . GLN A 1 114 ? -1.678 6.048 11.767 1.00 96.75 114 GLN A CA 1
ATOM 877 C C . GLN A 1 114 ? -0.530 6.468 12.701 1.00 96.75 114 GLN A C 1
ATOM 879 O O . GLN A 1 114 ? 0.429 5.715 12.855 1.00 96.75 114 GLN A O 1
ATOM 884 N N . LEU A 1 115 ? -0.658 7.617 13.374 1.00 96.12 115 LEU A N 1
ATOM 885 C CA . LEU A 1 115 ? 0.343 8.138 14.316 1.00 96.12 115 LEU A CA 1
ATOM 886 C C . LEU A 1 115 ? 0.539 7.253 15.558 1.00 96.12 115 LEU A C 1
ATOM 888 O O . LEU A 1 115 ? 1.580 7.316 16.203 1.00 96.12 115 LEU A O 1
ATOM 892 N N . THR A 1 116 ? -0.442 6.418 15.907 1.00 96.25 116 THR A N 1
ATOM 893 C CA . THR A 1 116 ? -0.323 5.476 17.034 1.00 96.25 116 THR A CA 1
ATOM 894 C C . THR A 1 116 ? 0.391 4.176 16.667 1.00 96.25 116 THR A C 1
ATOM 896 O O . THR A 1 116 ? 0.744 3.395 17.554 1.00 96.25 116 THR A O 1
ATOM 899 N N . LEU A 1 117 ? 0.589 3.912 15.372 1.00 95.69 117 LEU A N 1
ATOM 900 C CA . LEU A 1 117 ? 1.181 2.668 14.902 1.00 95.69 117 LEU A CA 1
ATOM 901 C C . LEU A 1 117 ? 2.713 2.738 14.906 1.00 95.69 117 LEU A C 1
ATOM 903 O O . LEU A 1 117 ? 3.293 3.806 14.702 1.00 95.69 117 LEU A O 1
ATOM 907 N N . PRO A 1 118 ? 3.403 1.597 15.087 1.00 93.94 118 PRO A N 1
ATOM 908 C CA . PRO A 1 118 ? 4.854 1.544 14.972 1.00 93.94 118 PRO A CA 1
ATOM 909 C C . PRO A 1 118 ? 5.334 2.054 13.6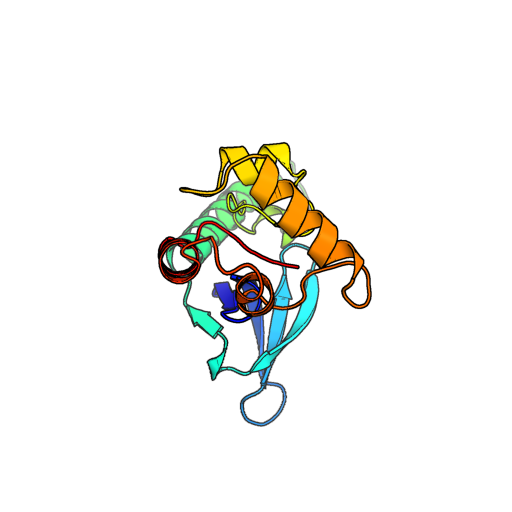10 1.00 93.94 118 PRO A C 1
ATOM 911 O O . PRO A 1 118 ? 4.922 1.546 12.565 1.00 93.94 118 PRO A O 1
ATOM 914 N N . GLY A 1 119 ? 6.233 3.040 13.638 1.00 93.69 119 GLY A N 1
ATOM 915 C CA . GLY A 1 119 ? 6.738 3.697 12.432 1.00 93.69 119 GLY A CA 1
ATOM 916 C C . GLY A 1 119 ? 5.748 4.672 11.792 1.00 93.69 119 GLY A C 1
ATOM 917 O O . GLY A 1 119 ? 5.954 5.035 10.640 1.00 93.69 119 GLY A O 1
ATOM 918 N N . GLU A 1 120 ? 4.687 5.058 12.512 1.00 95.50 120 GLU A N 1
ATOM 919 C CA . GLU A 1 120 ? 3.677 6.032 12.079 1.00 95.50 120 GLU A CA 1
ATOM 920 C C . GLU A 1 120 ? 3.087 5.697 10.699 1.00 95.50 120 GLU A C 1
ATOM 922 O O . GLU A 1 120 ? 2.857 6.562 9.850 1.00 95.50 120 GLU A O 1
ATOM 927 N N . ARG A 1 121 ? 2.869 4.402 10.445 1.00 95.75 121 ARG A N 1
ATOM 928 C CA . ARG A 1 121 ? 2.342 3.892 9.178 1.00 95.75 121 ARG A CA 1
ATOM 929 C C . ARG A 1 121 ? 1.526 2.622 9.364 1.00 95.75 121 ARG A C 1
ATOM 931 O O . ARG A 1 121 ? 1.805 1.798 10.237 1.00 95.75 121 ARG A O 1
ATOM 938 N N . PHE A 1 122 ? 0.539 2.445 8.496 1.00 96.75 122 PHE A N 1
ATOM 939 C CA . PHE A 1 122 ? -0.138 1.173 8.308 1.00 96.75 122 PHE A CA 1
ATOM 940 C C . PHE A 1 122 ? 0.794 0.218 7.565 1.00 96.75 122 PHE A C 1
ATOM 942 O O . PHE A 1 122 ? 1.329 0.552 6.516 1.00 96.75 122 PHE A O 1
ATOM 949 N N . GLN A 1 123 ? 0.982 -0.975 8.112 1.00 94.06 123 GLN A N 1
ATOM 950 C CA . GLN A 1 123 ? 1.736 -2.059 7.482 1.00 94.06 123 GLN A CA 1
ATOM 951 C C . GLN A 1 123 ? 0.812 -3.046 6.762 1.00 94.06 123 GLN A C 1
ATOM 953 O O . GLN A 1 123 ? 1.272 -3.839 5.948 1.00 94.06 123 GLN A O 1
ATOM 958 N N . ARG A 1 124 ? -0.482 -3.060 7.113 1.00 94.88 124 ARG A N 1
ATOM 959 C CA . ARG A 1 124 ? -1.479 -3.991 6.572 1.00 94.88 124 ARG A CA 1
ATOM 960 C C . ARG A 1 124 ? -2.826 -3.295 6.432 1.00 94.88 124 ARG A C 1
ATOM 962 O O . ARG A 1 124 ? -3.225 -2.570 7.344 1.00 94.88 124 ARG A O 1
ATOM 969 N N . LEU A 1 125 ? -3.547 -3.564 5.346 1.00 94.75 125 LEU A N 1
ATOM 970 C CA . LEU A 1 125 ? -4.882 -3.011 5.086 1.00 94.75 125 LEU A CA 1
ATOM 971 C C . LEU A 1 125 ? -5.850 -3.303 6.238 1.00 94.75 125 LEU A C 1
ATOM 973 O O . LEU A 1 125 ? -6.579 -2.424 6.686 1.00 94.75 125 LEU A O 1
ATOM 977 N N . GLU A 1 126 ? -5.763 -4.503 6.807 1.00 94.38 126 GLU A N 1
ATOM 978 C CA . GLU A 1 126 ? -6.575 -4.959 7.941 1.00 94.38 126 GLU A CA 1
ATOM 979 C C . GLU A 1 126 ? -6.531 -4.026 9.166 1.00 94.38 126 GLU A C 1
ATOM 981 O O . GLU A 1 126 ? -7.501 -3.943 9.917 1.00 94.38 126 GLU A O 1
ATOM 986 N N . GLN A 1 127 ? -5.448 -3.265 9.368 1.00 95.69 127 GLN A N 1
ATOM 987 C CA . GLN A 1 127 ? -5.351 -2.314 10.483 1.00 95.69 127 GLN A CA 1
ATOM 988 C C . GLN A 1 127 ? -6.373 -1.168 10.376 1.00 95.69 127 GLN A C 1
ATOM 990 O O . GLN A 1 127 ? -6.808 -0.631 11.402 1.00 95.69 127 GLN A O 1
ATOM 995 N N . LEU A 1 128 ? -6.808 -0.829 9.156 1.00 95.25 128 LEU A N 1
ATOM 996 C CA . LEU A 1 128 ? -7.821 0.198 8.898 1.00 95.25 128 LEU A CA 1
ATOM 997 C C . LEU A 1 128 ? -9.181 -0.179 9.505 1.00 95.25 128 LEU A C 1
ATOM 999 O O . LEU A 1 128 ? -9.923 0.698 9.949 1.00 95.25 128 LEU A O 1
ATOM 1003 N N . ARG A 1 129 ? -9.466 -1.482 9.654 1.00 95.50 129 ARG A N 1
ATOM 1004 C CA . ARG A 1 129 ? -10.726 -2.007 10.214 1.00 95.50 129 ARG A CA 1
ATOM 1005 C C . ARG A 1 129 ? -10.984 -1.615 11.664 1.00 95.50 129 ARG A C 1
ATOM 1007 O O . ARG A 1 129 ? -12.116 -1.711 12.139 1.00 95.50 129 ARG A O 1
ATOM 1014 N N . SER A 1 130 ? -9.966 -1.146 12.381 1.00 94.12 130 SER A N 1
ATOM 1015 C CA . SER A 1 130 ? -10.152 -0.559 13.713 1.00 94.12 130 SER A CA 1
ATOM 1016 C C . SER A 1 130 ? -11.097 0.657 13.692 1.00 94.12 130 SER A C 1
ATOM 1018 O O . SER A 1 130 ? -11.761 0.945 14.693 1.00 94.12 130 SER A O 1
ATOM 1020 N N . ILE A 1 131 ? -11.251 1.316 12.538 1.00 94.31 131 ILE A N 1
ATOM 1021 C CA . ILE A 1 131 ? -12.180 2.426 12.318 1.00 94.31 131 ILE A CA 1
ATOM 1022 C C . ILE A 1 131 ? -13.525 1.874 11.846 1.00 94.31 131 ILE A C 1
ATOM 1024 O O . ILE A 1 131 ? -13.783 1.703 10.660 1.00 94.31 131 ILE A O 1
ATOM 1028 N N . LYS A 1 132 ? -14.425 1.625 12.800 1.00 91.31 132 LYS A N 1
ATOM 1029 C CA . LYS A 1 132 ? -15.695 0.900 12.583 1.00 91.31 132 LYS A CA 1
ATOM 1030 C C . LYS A 1 132 ? -16.760 1.623 11.748 1.00 91.31 132 LYS A C 1
ATOM 1032 O O . LYS A 1 132 ? -17.808 1.050 11.481 1.00 91.31 132 LYS A O 1
ATOM 1037 N N . ARG A 1 133 ? -16.565 2.903 11.427 1.00 90.06 133 ARG A N 1
ATOM 1038 C CA . ARG A 1 133 ? -17.578 3.749 10.760 1.00 90.06 133 ARG A CA 1
ATOM 1039 C C . ARG A 1 133 ? -17.447 3.764 9.235 1.00 90.06 133 ARG A C 1
ATOM 1041 O O . ARG A 1 133 ? -18.058 4.614 8.597 1.00 90.06 133 ARG A O 1
ATOM 1048 N N . VAL A 1 134 ? -16.621 2.883 8.684 1.00 93.94 134 VAL A N 1
ATOM 1049 C CA . VAL A 1 134 ? -16.299 2.789 7.260 1.00 93.94 134 VAL A CA 1
ATOM 1050 C C . VAL A 1 134 ? -16.536 1.351 6.821 1.00 93.94 134 VAL A C 1
ATOM 1052 O O . VAL A 1 134 ? -16.167 0.425 7.548 1.00 93.94 134 VAL A O 1
ATOM 1055 N N . ASP A 1 135 ? -17.147 1.170 5.652 1.00 94.31 135 ASP A N 1
ATOM 1056 C CA . ASP A 1 135 ? -17.288 -0.147 5.034 1.00 94.31 135 ASP A CA 1
ATOM 1057 C C . ASP A 1 135 ? -15.974 -0.540 4.346 1.00 94.31 135 ASP A C 1
ATOM 1059 O O . ASP A 1 135 ? -15.750 -0.306 3.161 1.00 94.31 135 ASP A O 1
ATOM 1063 N N . TRP A 1 136 ? -15.049 -1.087 5.134 1.00 94.19 136 TRP A N 1
ATOM 1064 C CA . TRP A 1 136 ? -13.743 -1.498 4.622 1.00 94.19 136 TRP A CA 1
ATOM 1065 C C . TRP A 1 136 ? -13.818 -2.691 3.669 1.00 94.19 136 TRP A C 1
ATOM 1067 O O . TRP A 1 136 ? -12.930 -2.835 2.835 1.00 94.19 136 TRP A O 1
ATOM 1077 N N . GLU A 1 137 ? -14.858 -3.525 3.758 1.00 93.31 137 GLU A N 1
ATOM 1078 C CA . GLU A 1 137 ? -15.007 -4.666 2.849 1.00 93.31 137 GLU A CA 1
ATOM 1079 C C . GLU A 1 137 ? -15.300 -4.192 1.429 1.00 93.31 137 GLU A C 1
ATOM 1081 O O . GLU A 1 137 ? -14.696 -4.686 0.478 1.00 93.31 137 GLU A O 1
ATOM 1086 N N . GLU A 1 138 ? -16.190 -3.206 1.283 1.00 93.88 138 GLU A N 1
ATOM 1087 C CA . GLU A 1 138 ? -16.477 -2.588 -0.012 1.00 93.88 138 GLU A CA 1
ATOM 1088 C C . GLU A 1 138 ? -15.226 -1.904 -0.580 1.00 93.88 138 GLU A C 1
ATOM 1090 O O . GLU A 1 138 ? -14.829 -2.185 -1.709 1.00 93.88 138 GLU A O 1
ATOM 1095 N N . ILE A 1 139 ? -14.523 -1.118 0.240 1.00 93.88 139 ILE A N 1
ATOM 1096 C CA . ILE A 1 139 ? -13.287 -0.418 -0.149 1.00 93.88 139 ILE A CA 1
ATOM 1097 C C . ILE A 1 139 ? -12.192 -1.388 -0.624 1.00 93.88 139 ILE A C 1
ATOM 1099 O O . ILE A 1 139 ? -11.527 -1.134 -1.632 1.00 93.88 139 ILE A O 1
ATOM 1103 N N . PHE A 1 140 ? -11.974 -2.498 0.088 1.00 92.75 140 PHE A N 1
ATOM 1104 C CA . PHE A 1 140 ? -10.961 -3.484 -0.301 1.00 92.75 140 PHE A CA 1
ATOM 1105 C C . PHE A 1 140 ? -11.378 -4.260 -1.546 1.00 92.75 140 PHE A C 1
ATOM 1107 O O . PHE A 1 140 ? -10.538 -4.535 -2.403 1.00 92.75 140 PHE A O 1
ATOM 1114 N N . LYS A 1 141 ? -12.671 -4.562 -1.687 1.00 91.25 141 LYS A N 1
ATOM 1115 C CA . LYS A 1 141 ? -13.219 -5.231 -2.869 1.00 91.25 141 LYS A CA 1
ATOM 1116 C C . LYS A 1 141 ? -13.116 -4.369 -4.127 1.00 91.25 141 LYS A C 1
ATOM 1118 O O . LYS A 1 141 ? -12.815 -4.899 -5.192 1.00 91.25 141 LYS A O 1
ATOM 1123 N N . GLU A 1 142 ? -13.349 -3.065 -4.013 1.00 91.19 142 GLU A N 1
ATOM 1124 C CA . GLU A 1 142 ? -13.181 -2.111 -5.116 1.00 91.19 142 GLU A CA 1
ATOM 1125 C C . GLU A 1 142 ? -11.711 -1.828 -5.447 1.00 91.19 142 GLU A C 1
ATOM 1127 O O . GLU A 1 142 ? -11.421 -1.202 -6.463 1.00 91.19 142 GLU A O 1
ATOM 1132 N N . ASN A 1 143 ? -10.777 -2.317 -4.623 1.00 89.88 143 ASN A N 1
ATOM 1133 C CA . ASN A 1 143 ? -9.341 -2.177 -4.830 1.00 89.88 143 ASN A CA 1
ATOM 1134 C C . ASN A 1 143 ? -8.904 -0.709 -4.999 1.00 89.88 143 ASN A C 1
ATOM 1136 O O . ASN A 1 143 ? -8.096 -0.390 -5.864 1.00 89.88 143 ASN A O 1
ATOM 1140 N N . ILE A 1 144 ? -9.444 0.202 -4.185 1.00 91.62 144 ILE A N 1
ATOM 1141 C CA . ILE A 1 144 ? -9.188 1.652 -4.306 1.00 91.62 144 ILE A CA 1
ATOM 1142 C C . ILE A 1 144 ? -8.034 2.166 -3.432 1.00 91.62 144 ILE A C 1
ATOM 1144 O O . ILE A 1 144 ? -7.574 3.297 -3.607 1.00 91.62 144 ILE A O 1
ATOM 1148 N N . VAL A 1 145 ? -7.554 1.357 -2.483 1.00 93.94 145 VAL A N 1
ATOM 1149 C CA . VAL A 1 145 ? -6.555 1.759 -1.481 1.00 93.94 145 VAL A CA 1
ATOM 1150 C C . VAL A 1 145 ? -5.407 0.763 -1.368 1.00 93.94 145 VAL A C 1
A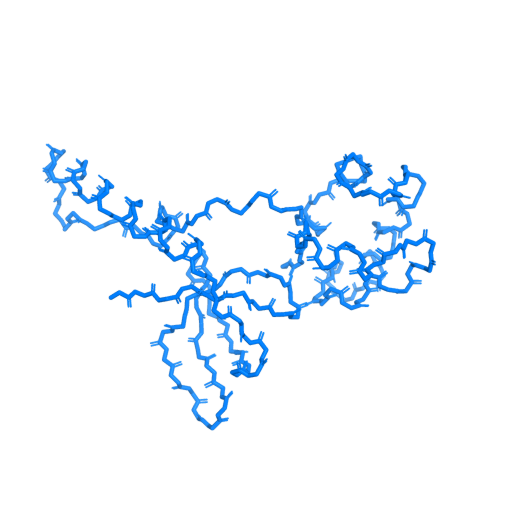TOM 1152 O O . VAL A 1 145 ? -5.556 -0.424 -1.651 1.00 93.94 145 VAL A O 1
ATOM 1155 N N . ARG A 1 146 ? -4.264 1.261 -0.895 1.00 94.69 146 ARG A N 1
ATOM 1156 C CA . ARG A 1 146 ? -3.074 0.479 -0.539 1.00 94.69 146 ARG A CA 1
ATOM 1157 C C . ARG A 1 146 ? -2.355 1.094 0.663 1.00 94.69 146 ARG A C 1
ATOM 1159 O O . ARG A 1 146 ? -2.589 2.256 1.009 1.00 94.69 146 ARG A O 1
ATOM 1166 N N . VAL A 1 147 ? -1.467 0.323 1.280 1.00 92.50 147 VAL A N 1
ATOM 1167 C CA . VAL A 1 147 ? -0.586 0.742 2.377 1.00 92.50 147 VAL A CA 1
ATOM 1168 C C . VAL A 1 147 ? 0.820 0.186 2.137 1.00 92.50 147 VAL A C 1
ATOM 1170 O O . VAL A 1 147 ? 0.979 -1.017 1.996 1.00 92.50 147 VAL A O 1
ATOM 1173 N N . GLU A 1 148 ? 1.831 1.051 2.067 1.00 77.88 148 GLU A N 1
ATOM 1174 C CA . GLU A 1 148 ? 3.267 0.709 1.927 1.00 77.88 148 GLU A CA 1
ATOM 1175 C C . GLU A 1 148 ? 4.094 1.400 3.019 1.00 77.88 148 GLU A C 1
ATOM 1177 O O . GLU A 1 148 ? 3.767 2.572 3.328 1.00 77.88 148 GLU A O 1
#

Secondary structure (DSSP, 8-state):
-PPEEEETTT--EEEEEEE-SSSEEEEE-TT--EEEEEGGGEEE-HHHHHHHHHHHHHHHHHHHHTT-SS----HHHHS----SEETTTS-HHHHHHHSTT--HHHHHHHHHHHHHSGGGS-SSGGGGGG-TTS-HHHHHHTT-EE--

Radius of gyration: 17.54 Å; chains: 1; bounding box: 42×39×48 Å

pLDDT: mean 91.69, std 5.09, range [62.41, 97.69]

Foldseek 3Di:
DWWWKQQQFFRAIWTFDADDPPQWTWTAHLVRDTDIHGVVRIHTDVVQRVQLVVQQVVQLVVQVVVVDVVSGDGSNRSGDDDQADALQPDDLVRCCVQAPQRHSVNSVVSQVLLCVDVVSFDPGLVSNVVSVRGPSVVVVVVSRYGTD

Sequence (148 aa):
MAMLYQNRVTGGLVEVVSQHGEGILMCLDANEEVFYINEEDLVPHLDATVEQERNEVRLTEDLKAEGAKPAKPTKKETFPIDTRVNINMASARQIADALPGVGLKTARDIKDLQLTLPGERFQRLEQLRSIKRVDWEEIFKENIVRVE